Protein 6F1S (pdb70)

Foldseek 3Di:
DDFLDKAKALAKDFPDVVVLVVVVVVCCVVPNFKDWAAVVVLVSLVRIDGDCVRPNSVVVVVVNVVCCVVPVVATAIGEEEPDADFGPPPDDDDPVVVVVSNPDQRHWYKYKYWHADHAVVQVVVVHDHHPDGTDIMIMTHHHD

Secondary structure (DSSP, 8-state):
--TT-EEE-SS-EESSHHHHHHHHHHHHHHH-SS--B--HHHHHHTTEE--TTT--HHHHHHHHHHHHHH-TT--B--EEEEE---TTSS----HHHHHHHHH--SS-EEEEEEE-S-HHHHHHTT----SSSSEEEEEEE---

Sequence (144 aa):
LSGGVNYFAADPRIKNVEALDKKLLAYLDKHGEDSTIGRAIITILNAFTVDPNDLDLATFKAALLDFERNQPHLTARVLRTNRKVNQGTGALLSPTDQALSRAEVAHPLLILYRIEGVNDAAAQRGEPTWSSDPIWVPNIKLPG

Nearest PDB structures (foldseek):
  6f1s-assembly1_A  TM=1.007E+00  e=1.439E-29  Corynebacterium glutamicum
  3k10-assembly1_A  TM=2.983E-01  e=4.708E+00  Saccharomyces cerevisiae

Organism: Corynebacterium glutamicum (NCBI:txid1718)

Solvent-accessible surface area: 7540 Å² total

InterPro domains:
  IPR018310 Putative endonuclease, Z1 domain [PF10593] (256-447)
  IPR027417 P-loop containing nucleoside triphosphate hydrolase [G3DSA:3.40.50.300] (23-147)
  IPR027417 P-loop containing nucleoside triphosphate hydrolase [SSF52540] (44-206)

B-factor: mean 29.28, std 12.66, range [8.31, 75.16]

Structure (mmCIF, N/CA/C/O backbone):
data_6F1S
#
_entry.id   6F1S
#
_cell.length_a   75.704
_cell.length_b   75.704
_cell.length_c   95.044
_cell.angle_alpha   90.000
_cell.angle_beta   90.000
_cell.angle_gamma   120.000
#
_symmetry.space_group_name_H-M   'P 61 2 2'
#
loop_
_entity.id
_entity.type
_entity.pdbx_description
1 polymer 'CglIIR protein'
2 non-polymer 'FORMIC ACID'
3 non-polymer 1,2-ETHANEDIOL
4 water water
#
loop_
_atom_site.group_PDB
_atom_site.id
_atom_site.type_symbol
_atom_site.label_atom_id
_atom_site.label_alt_id
_atom_site.label_comp_id
_atom_site.label_asym_id
_atom_site.label_entity_id
_atom_site.label_seq_id
_atom_site.pdbx_PDB_ins_code
_atom_site.Cartn_x
_atom_site.Cartn_y
_atom_site.Cartn_z
_atom_site.occupancy
_atom_site.B_iso_or_equiv
_atom_site.auth_seq_id
_atom_site.auth_comp_id
_atom_site.auth_asym_id
_atom_site.auth_atom_id
_atom_site.pdbx_PDB_model_num
ATOM 1 N N . LEU A 1 16 ? -19.512 52.386 1.464 1.00 66.58 478 LEU A N 1
ATOM 2 C CA . LEU A 1 16 ? -20.249 52.912 2.609 1.00 65.19 478 LEU A CA 1
ATOM 3 C C . LEU A 1 16 ? -20.775 54.321 2.347 1.00 62.54 478 LEU A C 1
ATOM 4 O O . LEU A 1 16 ? -20.000 55.252 2.112 1.00 62.99 478 LEU A O 1
ATOM 9 N N . SER A 1 17 ? -22.096 54.469 2.394 1.00 58.31 479 SER A N 1
ATOM 10 C CA . SER A 1 17 ? -22.725 55.774 2.244 1.00 54.36 479 SER A CA 1
ATOM 11 C C . SER A 1 17 ? -23.160 56.307 3.602 1.00 48.81 479 SER A C 1
ATOM 12 O O . SER A 1 17 ? -23.412 55.538 4.526 1.00 48.50 479 SER A O 1
ATOM 15 N N . GLY A 1 18 ? -23.253 57.625 3.721 1.00 44.66 480 GLY A N 1
ATOM 16 C CA . GLY A 1 18 ? -23.702 58.235 4.956 1.00 40.48 480 GLY A CA 1
ATOM 17 C C . GLY A 1 18 ? -25.185 58.029 5.197 1.00 36.48 480 GLY A C 1
ATOM 18 O O . GLY A 1 18 ? -25.966 57.931 4.253 1.00 35.04 480 GLY A O 1
ATOM 19 N N . GLY A 1 19 ? -25.574 57.959 6.466 1.00 33.09 481 GLY A N 1
ATOM 20 C CA . GLY A 1 19 ? -26.976 57.844 6.828 1.00 30.53 481 GLY A CA 1
ATOM 21 C C . GLY A 1 19 ? -27.518 56.429 6.814 1.00 28.78 481 GLY A C 1
ATOM 22 O O . GLY A 1 19 ? -28.720 56.219 6.962 1.00 29.57 481 GLY A O 1
ATOM 23 N N . VAL A 1 20 ? -26.629 55.457 6.637 1.00 27.73 482 VAL A N 1
ATOM 24 C CA . VAL A 1 20 ? -27.008 54.049 6.610 1.00 25.50 482 VAL A CA 1
ATOM 25 C C . VAL A 1 20 ? -26.317 53.283 7.743 1.00 25.47 482 VAL A C 1
ATOM 26 O O . VAL A 1 20 ? -25.138 53.515 8.030 1.00 24.37 482 VAL A O 1
ATOM 30 N N . ASN A 1 21 ? -27.062 52.399 8.408 1.00 24.76 483 ASN A N 1
ATOM 31 C CA . ASN A 1 21 ? -26.486 51.483 9.394 1.00 22.58 483 ASN A CA 1
ATOM 32 C C . ASN A 1 21 ? -25.759 50.330 8.712 1.00 22.35 483 ASN A C 1
ATOM 33 O O . ASN A 1 21 ? -26.255 49.764 7.747 1.00 23.05 483 ASN A O 1
ATOM 38 N N . TYR A 1 22 ? -24.588 49.977 9.218 1.00 22.97 484 TYR A N 1
ATOM 39 C CA . TYR A 1 22 ? -23.909 48.763 8.777 1.00 23.83 484 TYR A CA 1
ATOM 40 C C . TYR A 1 22 ? -23.441 47.997 9.999 1.00 21.68 484 TYR A C 1
ATOM 41 O O . TYR A 1 22 ? -22.777 48.561 10.865 1.00 23.25 484 TYR A O 1
ATOM 50 N N . PHE A 1 23 ? -23.788 46.722 10.093 1.00 20.29 485 PHE A N 1
ATOM 51 C CA . PHE A 1 23 ? -23.289 45.931 11.210 1.00 20.70 485 PHE A CA 1
ATOM 52 C C . PHE A 1 23 ? -22.591 44.662 10.724 1.00 21.55 485 PHE A C 1
ATOM 53 O O . PHE A 1 23 ? -22.924 44.115 9.679 1.00 23.72 485 PHE A O 1
ATOM 61 N N . ALA A 1 24 ? -21.605 44.217 11.489 1.00 20.46 486 ALA A N 1
ATOM 62 C CA . ALA A 1 24 ? -20.885 42.990 11.187 1.00 21.15 486 ALA A CA 1
ATOM 63 C C . ALA A 1 24 ? -21.745 41.768 11.481 1.00 21.26 486 ALA A C 1
ATOM 64 O O . ALA A 1 24 ? -22.111 41.518 12.627 1.00 21.93 486 ALA A O 1
ATOM 66 N N . ALA A 1 25 ? -22.055 41.006 10.439 1.00 22.02 487 ALA A N 1
ATOM 67 C CA . ALA A 1 25 ? -22.842 39.787 10.574 1.00 22.37 487 ALA A CA 1
ATOM 68 C C . ALA A 1 25 ? -22.080 38.717 11.337 1.00 22.20 487 ALA A C 1
ATOM 69 O O . ALA A 1 25 ? -22.662 37.970 12.126 1.00 21.88 487 ALA A O 1
ATOM 71 N N . ASP A 1 26 ? -20.774 38.650 11.099 1.00 23.47 488 ASP A N 1
ATOM 72 C CA . ASP A 1 26 ? -19.945 37.603 11.686 1.00 25.23 488 ASP A CA 1
ATOM 73 C C . ASP A 1 26 ? -18.611 38.144 12.210 1.00 26.11 488 ASP A C 1
ATOM 74 O O . ASP A 1 26 ? -17.552 37.809 11.688 1.00 22.52 488 ASP A O 1
ATOM 79 N N . PRO A 1 27 ? -18.657 38.981 13.259 1.00 26.84 489 PRO A N 1
ATOM 80 C CA . PRO A 1 27 ? -17.409 39.557 13.769 1.00 25.84 489 PRO A CA 1
ATOM 81 C C . PRO A 1 27 ? -16.552 38.548 14.522 1.00 25.93 489 PRO A C 1
ATOM 82 O O . PRO A 1 27 ? -17.066 37.561 15.047 1.00 26.42 489 PRO A O 1
ATOM 86 N N . ARG A 1 28 ? -15.249 38.805 14.561 1.00 27.74 490 ARG A N 1
ATOM 87 C CA . ARG A 1 28 ? -14.320 38.039 15.386 1.00 28.22 490 ARG A CA 1
ATOM 88 C C . ARG A 1 28 ? -13.512 38.982 16.277 1.00 26.77 490 ARG A C 1
ATOM 89 O O . ARG A 1 28 ? -13.046 40.018 15.811 1.00 25.25 490 ARG A O 1
ATOM 91 N N . ILE A 1 29 ? -13.357 38.631 17.553 1.00 28.30 491 ILE A N 1
ATOM 92 C CA . ILE A 1 29 ? -12.538 39.422 18.474 1.00 30.28 491 ILE A CA 1
ATOM 93 C C . ILE A 1 29 ? -11.167 38.800 18.669 1.00 33.46 491 ILE A C 1
ATOM 94 O O . ILE A 1 29 ? -11.061 37.623 19.009 1.00 32.83 491 ILE A O 1
ATOM 99 N N . LYS A 1 30 ? -10.123 39.600 18.479 1.00 38.91 492 LYS A N 1
ATOM 100 C CA . LYS A 1 30 ? -8.753 39.145 18.702 1.00 43.70 492 LYS A CA 1
ATOM 101 C C . LYS A 1 30 ? -8.588 38.611 20.122 1.00 41.94 492 LYS A C 1
ATOM 102 O O . LYS A 1 30 ? -8.171 37.470 20.326 1.00 42.44 492 LYS A O 1
ATOM 105 N N . ASN A 1 31 ? -8.929 39.447 21.096 1.00 39.68 493 ASN A N 1
ATOM 106 C CA . ASN A 1 31 ? -8.837 39.077 22.499 1.00 38.31 493 ASN A CA 1
ATOM 107 C C . ASN A 1 31 ? -10.146 39.402 23.210 1.00 33.65 493 ASN A C 1
ATOM 108 O O . ASN A 1 31 ? -10.363 40.531 23.646 1.00 31.87 493 ASN A O 1
ATOM 113 N N . VAL A 1 32 ? -11.006 38.395 23.323 1.00 31.65 494 VAL A N 1
ATOM 114 C CA . VAL A 1 32 ? -12.359 38.568 23.836 1.00 30.10 494 VAL A CA 1
ATOM 115 C C . VAL A 1 32 ? -12.374 39.134 25.252 1.00 30.80 494 VAL A C 1
ATOM 116 O O . VAL A 1 32 ? -13.047 40.132 25.520 1.00 31.54 494 VAL A O 1
ATOM 120 N N . GLU A 1 33 ? -11.624 38.505 26.149 1.00 30.31 495 GLU A N 1
ATOM 121 C CA . GLU A 1 33 ? -11.616 38.913 27.547 1.00 30.01 495 GLU A CA 1
ATOM 122 C C . GLU A 1 33 ? -11.099 40.334 27.728 1.00 29.04 495 GLU A C 1
ATOM 123 O O . GLU A 1 33 ? -11.609 41.077 28.564 1.00 28.98 495 GLU A O 1
ATOM 126 N N . ALA A 1 34 ? -10.094 40.708 26.941 1.00 27.49 496 ALA A N 1
ATOM 127 C CA . ALA A 1 34 ? -9.481 42.027 27.068 1.00 26.05 496 ALA A CA 1
ATOM 128 C C . ALA A 1 34 ? -10.417 43.119 26.582 1.00 25.19 496 ALA A C 1
ATOM 129 O O . ALA A 1 34 ? -10.541 44.165 27.215 1.00 23.92 496 ALA A O 1
ATOM 131 N N . LEU A 1 35 ? -11.073 42.878 25.452 1.00 22.42 497 LEU A N 1
ATOM 132 C CA . LEU A 1 35 ? -12.014 43.856 24.927 1.00 23.20 497 LEU A CA 1
ATOM 133 C C . LEU A 1 35 ? -13.238 43.948 25.837 1.00 23.02 497 LEU A C 1
ATOM 134 O O . LEU A 1 35 ? -13.678 45.045 26.179 1.00 23.47 497 LEU A O 1
ATOM 139 N N . ASP A 1 36 ? -13.767 42.796 26.243 1.00 24.67 498 ASP A N 1
ATOM 140 C CA . ASP A 1 36 ? -14.947 42.748 27.109 1.00 26.34 498 ASP A CA 1
ATOM 141 C C . ASP A 1 36 ? -14.707 43.482 28.431 1.00 25.43 498 ASP A C 1
ATOM 142 O O . ASP A 1 36 ? -15.522 44.299 28.846 1.00 25.48 498 ASP A O 1
ATOM 147 N N . LYS A 1 37 ? -13.583 43.191 29.078 1.00 26.81 499 LYS A N 1
ATOM 148 C CA . LYS A 1 37 ? -13.186 43.892 30.296 1.00 28.65 499 LYS A CA 1
ATOM 149 C C . LYS A 1 37 ? -13.099 45.398 30.048 1.00 25.33 499 LYS A C 1
ATOM 150 O O . LYS A 1 37 ? -13.548 46.203 30.863 1.00 24.82 499 LYS A O 1
ATOM 156 N N . LYS A 1 38 ? -12.523 45.760 28.908 1.00 23.98 500 LYS A N 1
ATOM 157 C CA . LYS A 1 38 ? -12.353 47.155 28.515 1.00 25.10 500 LYS A CA 1
ATOM 158 C C . LYS A 1 38 ? -13.691 47.869 28.297 1.00 20.85 500 LYS A C 1
ATOM 159 O O . LYS A 1 38 ? -13.917 48.950 28.842 1.00 19.18 500 LYS A O 1
ATOM 165 N N . LEU A 1 39 ? -14.573 47.259 27.509 1.00 17.55 501 LEU A N 1
ATOM 166 C CA . LEU A 1 39 ? -15.864 47.868 27.197 1.00 16.79 501 LEU A CA 1
ATOM 167 C C . LEU A 1 39 ? -16.774 47.929 28.425 1.00 16.10 501 LEU A C 1
ATOM 168 O O . LEU A 1 39 ? -17.473 48.921 28.638 1.00 15.82 501 LEU A O 1
ATOM 173 N N . LEU A 1 40 ? -16.756 46.877 29.239 1.00 14.95 502 LEU A N 1
ATOM 174 C CA . LEU A 1 40 ? -17.565 46.856 30.455 1.00 15.31 502 LEU A CA 1
ATOM 175 C C . LEU A 1 40 ? -17.061 47.853 31.503 1.00 14.04 502 LEU A C 1
ATOM 176 O O . LEU A 1 40 ? -17.857 48.423 32.250 1.00 12.77 502 LEU A O 1
ATOM 181 N N . ALA A 1 41 ? -15.747 48.067 31.559 1.00 13.22 503 ALA A N 1
ATOM 182 C CA . ALA A 1 41 ? -15.196 49.081 32.458 1.00 14.87 503 ALA A CA 1
ATOM 183 C C . ALA A 1 41 ? -15.590 50.468 31.971 1.00 15.78 503 ALA A C 1
ATOM 184 O O . ALA A 1 41 ? -15.830 51.368 32.772 1.00 18.31 503 ALA A O 1
ATOM 186 N N . TYR A 1 42 ? -15.657 50.634 30.654 1.00 13.58 504 TYR A N 1
ATOM 187 C CA . TYR A 1 42 ? -16.067 51.907 30.071 1.00 16.08 504 TYR A CA 1
ATOM 188 C C . TYR A 1 42 ? -17.538 52.172 30.382 1.00 16.01 504 TYR A C 1
ATOM 189 O O . TYR A 1 42 ? -17.906 53.281 30.773 1.00 16.03 504 TYR A O 1
ATOM 198 N N . LEU A 1 43 ? -18.366 51.147 30.201 1.00 15.43 505 LEU A N 1
ATOM 199 C CA . LEU A 1 43 ? -19.806 51.246 30.436 1.00 15.23 505 LEU A CA 1
ATOM 200 C C . LEU A 1 43 ? -20.120 51.724 31.848 1.00 17.01 505 LEU A C 1
ATOM 201 O O . LEU A 1 43 ? -21.026 52.525 32.064 1.00 18.59 505 LEU A O 1
ATOM 206 N N . ASP A 1 44 ? -19.354 51.235 32.811 1.00 18.26 506 ASP A N 1
ATOM 207 C CA . ASP A 1 44 ? -19.531 51.659 34.189 1.00 20.04 506 ASP A CA 1
ATOM 208 C C . ASP A 1 44 ? -19.018 53.077 34.399 1.00 20.11 506 ASP A C 1
ATOM 209 O O . ASP A 1 44 ? -19.664 53.887 35.053 1.00 19.18 506 ASP A O 1
ATOM 214 N N . LYS A 1 45 ? -17.856 53.373 33.830 1.00 20.82 507 LYS A N 1
ATOM 215 C CA . LYS A 1 45 ? -17.188 54.644 34.080 1.00 21.66 507 LYS A CA 1
ATOM 216 C C . LYS A 1 45 ? -17.855 55.815 33.359 1.00 19.56 507 LYS A C 1
ATOM 217 O O . LYS A 1 45 ? -17.891 56.929 33.881 1.00 18.25 507 LYS A O 1
ATOM 223 N N . HIS A 1 46 ? -18.396 55.565 32.169 1.00 17.55 508 HIS A N 1
ATOM 224 C CA . HIS A 1 46 ? -18.862 56.661 31.319 1.00 16.19 508 HIS A CA 1
ATOM 225 C C . HIS A 1 46 ? -20.293 56.528 30.815 1.00 15.91 508 HIS A C 1
ATOM 226 O O . HIS A 1 46 ? -20.849 57.479 30.272 1.00 17.05 508 HIS A O 1
ATOM 233 N N . GLY A 1 47 ? -20.884 55.351 30.990 1.00 14.74 509 GLY A N 1
ATOM 234 C CA . GLY A 1 47 ? -22.278 55.144 30.644 1.00 14.16 509 GLY A CA 1
ATOM 235 C C . GLY A 1 47 ? -22.501 54.429 29.326 1.00 16.58 509 GLY A C 1
ATOM 236 O O . GLY A 1 47 ? -21.583 54.255 28.528 1.00 17.16 509 GLY A O 1
ATOM 237 N N . GLU A 1 48 ? -23.741 54.019 29.097 1.00 20.53 510 GLU A N 1
ATOM 238 C CA . GLU A 1 48 ? -24.094 53.276 27.895 1.00 24.90 510 GLU A CA 1
ATOM 239 C C . GLU A 1 48 ? -24.242 54.170 26.657 1.00 22.51 510 GLU A C 1
ATOM 240 O O . GLU A 1 48 ? -24.167 53.689 25.531 1.00 22.16 510 GLU A O 1
ATOM 246 N N . ASP A 1 49 ? -24.449 55.465 26.867 1.00 21.58 511 ASP A N 1
ATOM 247 C CA . ASP A 1 49 ? -24.635 56.404 25.763 1.00 20.04 511 ASP A CA 1
ATOM 248 C C . ASP A 1 49 ? -23.764 57.626 26.007 1.00 18.97 511 ASP A C 1
ATOM 249 O O . ASP A 1 49 ? -24.055 58.442 26.873 1.00 20.46 511 ASP A O 1
ATOM 254 N N . SER A 1 50 ? -22.690 57.749 25.239 1.00 19.05 512 SER A N 1
ATOM 255 C CA . SER A 1 50 ? -21.703 58.787 25.492 1.00 19.07 512 SER A CA 1
ATOM 256 C C . SER A 1 50 ? -21.114 59.317 24.203 1.00 20.33 512 SER A C 1
ATOM 257 O O . SER A 1 50 ? -21.377 58.786 23.127 1.00 20.05 512 SER A O 1
ATOM 260 N N . THR A 1 51 ? -20.316 60.370 24.310 1.00 23.09 513 THR A N 1
ATOM 261 C CA . THR A 1 51 ? -19.474 60.757 23.189 1.00 24.70 513 THR A CA 1
ATOM 262 C C . THR A 1 51 ? -18.053 60.345 23.522 1.00 23.47 513 THR A C 1
ATOM 263 O O . THR A 1 51 ? -17.692 60.222 24.689 1.00 23.42 513 THR A O 1
ATOM 267 N N . ILE A 1 52 ? -17.257 60.108 22.490 1.00 25.00 514 ILE A N 1
ATOM 268 C CA . ILE A 1 52 ? -15.912 59.586 22.674 1.00 24.22 514 ILE A CA 1
ATOM 269 C C . ILE A 1 52 ? -15.021 60.048 21.521 1.00 24.36 514 ILE A C 1
ATOM 270 O O . ILE A 1 52 ? -15.481 60.177 20.386 1.00 25.76 514 ILE A O 1
ATOM 275 N N . GLY A 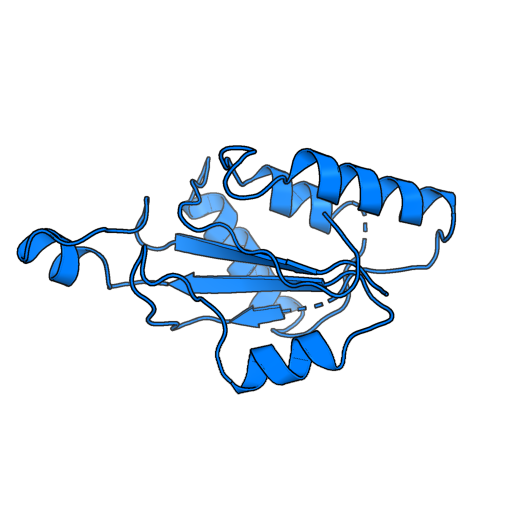1 53 ? -13.756 60.327 21.824 1.00 23.57 515 GLY A N 1
ATOM 276 C CA . GLY A 1 53 ? -12.813 60.821 20.834 1.00 24.06 515 GLY A CA 1
ATOM 277 C C . GLY A 1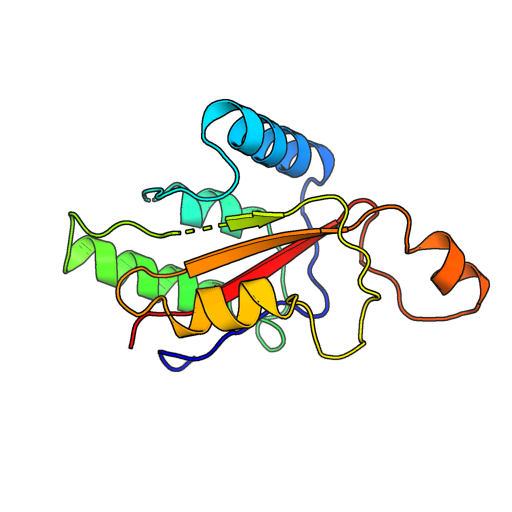 53 ? -12.489 59.813 19.745 1.00 25.94 515 GLY A C 1
ATOM 278 O O . GLY A 1 53 ? -12.485 58.606 19.985 1.00 26.22 515 GLY A O 1
ATOM 287 N N . ARG A 1 55 ? -9.766 58.801 18.119 1.00 31.70 517 ARG A N 1
ATOM 288 C CA . ARG A 1 55 ? -8.678 57.862 18.335 1.00 31.11 517 ARG A CA 1
ATOM 289 C C . ARG A 1 55 ? -9.089 56.702 19.246 1.00 29.24 517 ARG A C 1
ATOM 290 O O . ARG A 1 55 ? -8.612 55.572 19.088 1.00 27.90 517 ARG A O 1
ATOM 298 N N . ALA A 1 56 ? -9.981 56.976 20.193 1.00 27.40 518 ALA A N 1
ATOM 299 C CA . ALA A 1 56 ? -10.409 55.950 21.138 1.00 26.08 518 ALA A CA 1
ATOM 300 C C . ALA A 1 56 ? -11.357 54.969 20.461 1.00 25.70 518 ALA A C 1
ATOM 301 O O . ALA A 1 56 ? -11.303 53.765 20.712 1.00 26.78 518 ALA A O 1
ATOM 303 N N . ILE A 1 57 ? -12.226 55.500 19.608 1.00 24.34 519 ILE A N 1
ATOM 304 C CA . ILE A 1 57 ? -13.072 54.691 18.741 1.00 25.99 519 ILE A CA 1
ATOM 305 C C . ILE A 1 57 ? -12.241 53.749 17.875 1.00 27.34 519 ILE A C 1
ATOM 306 O O . ILE A 1 57 ? -12.516 52.546 17.815 1.00 26.83 519 ILE A O 1
ATOM 311 N N . ILE A 1 58 ? -11.235 54.307 17.199 1.00 27.78 520 ILE A N 1
ATOM 312 C CA . ILE A 1 58 ? -10.378 53.527 16.309 1.00 28.01 520 ILE A CA 1
ATOM 313 C C . ILE A 1 58 ? -9.772 52.342 17.048 1.00 26.76 520 ILE A C 1
ATOM 314 O O . ILE A 1 58 ? -9.784 51.212 16.561 1.00 25.65 520 ILE A O 1
ATOM 319 N N . THR A 1 59 ? -9.243 52.629 18.232 1.00 26.07 521 THR A N 1
ATOM 320 C CA . THR A 1 59 ? -8.579 51.636 19.067 1.00 26.03 521 THR A CA 1
ATOM 321 C C . THR A 1 59 ? -9.508 50.474 19.385 1.00 25.42 521 THR A C 1
ATOM 322 O O . THR A 1 59 ? -9.094 49.314 19.379 1.00 27.19 521 THR A O 1
ATOM 326 N N . ILE A 1 60 ? -10.766 50.800 19.664 1.00 22.79 522 ILE A N 1
ATOM 327 C CA . ILE A 1 60 ? -11.785 49.799 19.955 1.00 21.77 522 ILE A CA 1
ATOM 328 C C . ILE A 1 60 ? -12.108 48.985 18.706 1.00 22.28 522 ILE A C 1
ATOM 329 O O . ILE A 1 60 ? -12.204 47.758 18.758 1.00 23.82 522 ILE A O 1
ATOM 334 N N . LEU A 1 61 ? -12.248 49.675 17.578 1.00 21.65 523 LEU A N 1
ATOM 335 C CA . LEU A 1 61 ? -12.528 49.015 16.310 1.00 23.66 523 LEU A CA 1
ATOM 336 C C . LEU A 1 61 ? -11.402 48.062 15.906 1.00 26.49 523 LEU A C 1
ATOM 337 O O . LEU A 1 61 ? -11.660 46.997 15.343 1.00 28.35 523 LEU A O 1
ATOM 342 N N . ASN A 1 62 ? -10.158 48.434 16.208 1.00 26.54 524 ASN A N 1
ATOM 343 C CA . ASN A 1 62 ? -9.004 47.590 15.891 1.00 27.15 524 ASN A CA 1
ATOM 344 C C . ASN A 1 62 ? -9.017 46.262 16.628 1.00 24.91 524 ASN A C 1
ATOM 345 O O . ASN A 1 62 ? -8.312 45.334 16.251 1.00 25.66 524 ASN A O 1
ATOM 350 N N . ALA A 1 63 ? -9.811 46.174 17.688 1.00 22.59 525 ALA A N 1
ATOM 351 C CA . ALA A 1 63 ? -9.920 44.933 18.435 1.00 20.60 525 ALA A CA 1
ATOM 352 C C . ALA A 1 63 ? -10.741 43.921 17.651 1.00 22.34 525 ALA A C 1
ATOM 353 O O . ALA A 1 63 ? -10.796 42.741 18.006 1.00 23.53 525 ALA A O 1
ATOM 355 N N . PHE A 1 64 ? -11.376 44.392 16.579 1.00 22.70 526 PHE A N 1
ATOM 356 C CA . PHE A 1 64 ? -12.217 43.543 15.744 1.00 23.17 526 PHE A CA 1
ATOM 357 C C . PHE A 1 64 ? -11.503 43.093 14.478 1.00 26.42 526 PHE A C 1
ATOM 358 O O . PHE A 1 64 ? -10.735 43.846 13.874 1.00 26.57 526 PHE A O 1
ATOM 366 N N . THR A 1 65 ? -11.772 41.852 14.090 1.00 27.37 527 THR A N 1
ATOM 367 C CA . THR A 1 65 ? -11.397 41.343 12.781 1.00 29.19 527 THR A CA 1
ATOM 368 C C . THR A 1 65 ? -12.671 40.969 12.038 1.00 31.04 527 THR A C 1
ATOM 369 O O . THR A 1 65 ? -13.400 40.075 12.466 1.00 30.45 527 THR A O 1
ATOM 373 N N . VAL A 1 66 ? -12.957 41.669 10.945 1.00 33.02 528 VAL A N 1
ATOM 374 C CA . VAL A 1 66 ? -14.140 41.372 10.144 1.00 36.57 528 VAL A CA 1
ATOM 375 C C . VAL A 1 66 ? -13.795 41.364 8.655 1.00 38.97 528 VAL A C 1
ATOM 376 O O . VAL A 1 66 ? -13.026 42.201 8.185 1.00 39.18 528 VAL A O 1
ATOM 380 N N . ASP A 1 67 ? -14.348 40.402 7.922 1.00 41.00 529 ASP A N 1
ATOM 381 C CA . ASP A 1 67 ? -14.176 40.361 6.478 1.00 43.85 529 ASP A CA 1
ATOM 382 C C . ASP A 1 67 ? -14.732 41.639 5.858 1.00 41.51 529 ASP A C 1
ATOM 383 O O . ASP A 1 67 ? -15.860 42.029 6.147 1.00 39.20 529 ASP A O 1
ATOM 388 N N . PRO A 1 68 ? -13.930 42.297 5.008 1.00 41.60 530 PRO A N 1
ATOM 389 C CA . PRO A 1 68 ? -14.271 43.584 4.392 1.00 39.97 530 PRO A CA 1
ATOM 390 C C . PRO A 1 68 ? -15.622 43.586 3.689 1.00 38.64 530 PRO A C 1
ATOM 391 O O . PRO A 1 68 ? -16.287 44.619 3.659 1.00 38.73 530 PRO A O 1
ATOM 395 N N . ASN A 1 69 ? -16.027 42.446 3.141 1.00 39.12 531 ASN A N 1
ATOM 396 C CA . ASN A 1 69 ? -17.309 42.356 2.450 1.00 39.29 531 ASN A CA 1
ATOM 397 C C . ASN A 1 69 ? -18.474 42.319 3.427 1.00 37.43 531 ASN A C 1
ATOM 398 O O . ASN A 1 69 ? -19.605 42.664 3.075 1.00 37.66 531 ASN A O 1
ATOM 403 N N . ASP A 1 70 ? -18.190 41.896 4.654 1.00 34.19 532 ASP A N 1
ATOM 404 C CA . ASP A 1 70 ? -19.190 41.875 5.712 1.00 32.07 532 ASP A CA 1
ATOM 405 C C . ASP A 1 70 ? -19.336 43.277 6.304 1.00 29.66 532 ASP A C 1
ATOM 406 O O . ASP A 1 70 ? -20.406 43.882 6.246 1.00 27.87 532 ASP A O 1
ATOM 411 N N . LEU A 1 71 ? -18.249 43.786 6.866 1.00 28.37 533 LEU A N 1
ATOM 412 C CA . LEU A 1 71 ? -18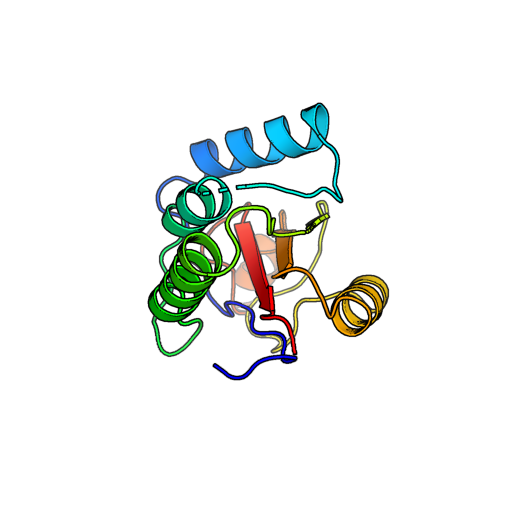.229 45.129 7.419 1.00 27.06 533 LEU A CA 1
ATOM 413 C C . LEU A 1 71 ? -16.870 45.759 7.147 1.00 29.23 533 LEU A C 1
ATOM 414 O O . LEU A 1 71 ? -15.842 45.272 7.616 1.00 28.98 533 LEU A O 1
ATOM 419 N N . ASP A 1 72 ? -16.861 46.836 6.376 1.00 30.68 534 ASP A N 1
ATOM 420 C CA . ASP A 1 72 ? -15.603 47.437 5.973 1.00 33.87 534 ASP A CA 1
ATOM 421 C C . ASP A 1 72 ? -15.108 48.411 7.038 1.00 33.79 534 ASP A C 1
ATOM 422 O O . ASP A 1 72 ? -15.424 49.600 7.002 1.00 34.34 534 ASP A O 1
ATOM 427 N N . LEU A 1 73 ? -14.331 47.896 7.983 1.00 31.87 535 LEU A N 1
ATOM 428 C CA . LEU A 1 73 ? -13.880 48.697 9.112 1.00 31.56 535 LEU A CA 1
ATOM 429 C C . LEU A 1 73 ? -12.764 49.654 8.715 1.00 30.34 535 LEU A C 1
ATOM 430 O O . LEU A 1 73 ? -12.654 50.741 9.27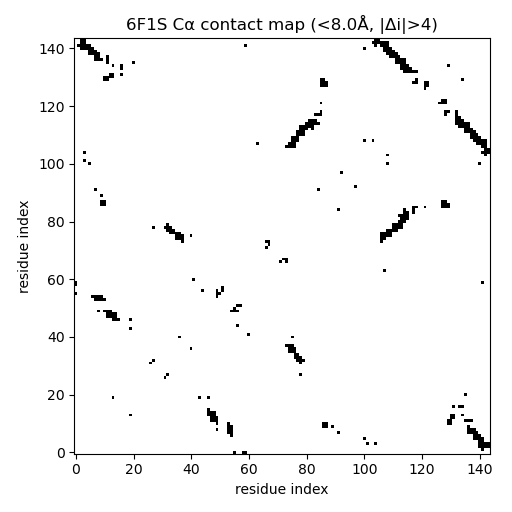0 1.00 29.75 535 LEU A O 1
ATOM 435 N N . ALA A 1 74 ? -11.952 49.248 7.745 1.00 30.89 536 ALA A N 1
ATOM 436 C CA . ALA A 1 74 ? -10.865 50.085 7.243 1.00 31.27 536 ALA A CA 1
ATOM 437 C C . ALA A 1 74 ? -11.390 51.404 6.684 1.00 30.47 536 ALA A C 1
ATOM 438 O O . ALA A 1 74 ? -10.893 52.471 7.040 1.00 32.70 536 ALA A O 1
ATOM 440 N N . THR A 1 75 ? -12.397 51.324 5.816 1.00 29.73 537 THR A N 1
ATOM 441 C CA . THR A 1 75 ? -13.012 52.510 5.216 1.00 29.70 537 THR A CA 1
ATOM 442 C C . THR A 1 75 ? -13.641 53.413 6.267 1.00 29.86 537 THR A C 1
ATOM 443 O O . THR A 1 75 ? -13.480 54.634 6.235 1.00 29.71 537 THR A O 1
ATOM 447 N N . PHE A 1 76 ? -14.363 52.803 7.198 1.00 32.21 538 PHE A N 1
ATOM 448 C CA . PHE A 1 76 ? -15.019 53.546 8.266 1.00 34.48 538 PHE A CA 1
ATOM 449 C C . PHE A 1 76 ? -13.984 54.291 9.102 1.00 31.54 538 PHE A C 1
ATOM 450 O O . PHE A 1 76 ? -14.139 55.481 9.379 1.00 31.19 538 PHE A O 1
ATOM 458 N N . LYS A 1 77 ? -12.919 53.589 9.477 1.00 29.71 539 LYS A N 1
ATOM 459 C CA . LYS A 1 77 ? -11.824 54.200 10.221 1.00 29.56 539 LYS A CA 1
ATOM 460 C C . LYS A 1 77 ? -11.189 55.338 9.421 1.00 29.27 539 LYS A C 1
ATOM 461 O O . LYS A 1 77 ? -10.903 56.403 9.970 1.00 28.67 539 LYS A O 1
ATOM 467 N N . ALA A 1 78 ? -10.993 55.121 8.124 1.00 28.52 540 ALA A N 1
ATOM 468 C CA . ALA A 1 78 ? -10.464 56.167 7.252 1.00 29.74 540 ALA A CA 1
ATOM 469 C C . ALA A 1 78 ? -11.368 57.400 7.262 1.00 28.81 540 ALA A C 1
ATOM 470 O O . ALA A 1 78 ? -10.886 58.532 7.337 1.00 27.67 540 ALA A O 1
ATOM 472 N N . ALA A 1 79 ? -12.678 57.173 7.202 1.00 29.01 541 ALA A N 1
ATOM 473 C CA . ALA A 1 79 ? -13.649 58.263 7.255 1.00 30.89 541 ALA A CA 1
ATOM 474 C C . ALA A 1 79 ? -13.535 59.049 8.555 1.00 32.11 541 ALA A C 1
ATOM 475 O O . ALA A 1 79 ? -13.629 60.274 8.557 1.00 32.42 541 ALA A O 1
ATOM 477 N N . LEU A 1 80 ? -13.330 58.338 9.659 1.00 34.51 542 LEU A N 1
ATOM 478 C CA . LEU A 1 80 ? -13.203 58.979 10.962 1.00 36.56 542 LEU A CA 1
ATOM 479 C C . LEU A 1 80 ? -11.962 59.861 11.032 1.00 37.91 542 LEU A C 1
ATOM 480 O O . LEU A 1 80 ? -12.002 60.943 11.617 1.00 37.90 542 LEU A O 1
ATOM 485 N N . LEU A 1 81 ? -10.866 59.400 10.435 1.00 39.69 543 LEU A N 1
ATOM 486 C CA . LEU A 1 81 ? -9.629 60.178 10.404 1.00 42.17 543 LEU A CA 1
ATOM 487 C C . LEU A 1 81 ? -9.798 61.446 9.567 1.00 44.32 543 LEU A C 1
ATOM 488 O O . LEU A 1 81 ? -9.233 62.491 9.891 1.00 43.82 543 LEU A O 1
ATOM 493 N N . ASP A 1 82 ? -10.577 61.348 8.492 1.00 45.76 544 ASP A N 1
ATOM 494 C CA . ASP A 1 82 ? -10.900 62.514 7.681 1.00 48.08 544 ASP A CA 1
ATOM 495 C C . ASP A 1 82 ? -11.661 63.543 8.514 1.00 49.63 544 ASP A C 1
ATOM 496 O O . ASP A 1 82 ? -11.431 64.743 8.393 1.00 50.83 544 ASP A O 1
ATOM 498 N N . PHE A 1 83 ? -12.559 63.065 9.369 1.00 50.60 545 PHE A N 1
ATOM 499 C CA . PHE A 1 83 ? -13.284 63.940 10.285 1.00 51.37 545 PHE A CA 1
ATOM 500 C C . PHE A 1 83 ? -12.352 64.616 11.283 1.00 53.01 545 PHE A C 1
ATOM 501 O O . PHE A 1 83 ? -12.578 65.758 11.672 1.00 53.25 545 PHE A O 1
ATOM 509 N N . GLU A 1 84 ? -11.310 63.903 11.698 1.00 54.77 546 GLU A N 1
ATOM 510 C CA . GLU A 1 84 ? -10.325 64.461 12.616 1.00 56.99 546 GLU A CA 1
ATOM 511 C C . GLU A 1 84 ? -9.636 65.676 12.015 1.00 58.86 546 GLU A C 1
ATOM 512 O O . GLU A 1 84 ? -9.519 66.716 12.661 1.00 58.91 546 GLU A O 1
ATOM 518 N N . ARG A 1 85 ? -9.185 65.537 10.772 1.00 61.05 547 ARG A N 1
ATOM 519 C CA . ARG A 1 85 ? -8.436 66.597 10.111 1.00 64.33 547 ARG A CA 1
ATOM 520 C C . ARG A 1 85 ? -9.337 67.762 9.709 1.00 63.98 547 ARG A C 1
ATOM 521 O O . ARG A 1 85 ? -8.926 68.920 9.770 1.00 63.76 547 ARG A O 1
ATOM 529 N N . ASN A 1 86 ? -10.567 67.454 9.315 1.00 63.49 548 ASN A N 1
ATOM 530 C CA . ASN A 1 86 ? -11.493 68.487 8.865 1.00 63.96 548 ASN A CA 1
ATOM 531 C C . ASN A 1 86 ? -12.234 69.157 10.018 1.00 63.42 548 ASN A C 1
ATOM 532 O O . ASN A 1 86 ? -12.392 70.375 10.036 1.00 66.88 548 ASN A O 1
ATOM 537 N N . GLN A 1 87 ? -12.690 68.359 10.978 1.00 61.17 549 GLN A N 1
ATOM 538 C CA . GLN A 1 87 ? -13.410 68.884 12.136 1.00 60.06 549 GLN A CA 1
ATOM 539 C C . GLN A 1 87 ? -12.821 68.333 13.431 1.00 57.76 549 GLN A C 1
ATOM 540 O O . GLN A 1 87 ? -13.344 67.373 13.993 1.00 57.27 549 GLN A O 1
ATOM 546 N N . PRO A 1 88 ? -11.728 68.945 13.907 1.00 55.87 550 PRO A N 1
ATOM 547 C CA . PRO A 1 88 ? -10.958 68.476 15.067 1.00 54.23 550 PRO A CA 1
ATOM 548 C C . PRO A 1 88 ? -11.781 68.322 16.350 1.00 52.34 550 PRO A C 1
ATOM 549 O O . PRO A 1 88 ? -11.425 67.508 17.206 1.00 50.59 550 PRO A O 1
ATOM 553 N N . HIS A 1 89 ? -12.859 69.089 16.479 1.00 52.11 551 HIS A N 1
ATOM 554 C CA . HIS A 1 89 ? -13.676 69.045 17.687 1.00 50.59 551 HIS A CA 1
ATOM 555 C C . HIS A 1 89 ? -14.740 67.959 17.619 1.00 46.87 551 HIS A C 1
ATOM 556 O O . HIS A 1 89 ? -15.296 67.563 18.645 1.00 45.75 551 HIS A O 1
ATOM 563 N N . LEU A 1 90 ? -15.025 67.480 16.412 1.00 43.62 552 LEU A N 1
ATOM 564 C CA . LEU A 1 90 ? -16.077 66.485 16.226 1.00 40.06 552 LEU A CA 1
ATOM 565 C C . LEU A 1 90 ? -15.773 65.188 16.976 1.00 36.63 552 LEU A C 1
ATOM 566 O O . LEU A 1 90 ? -14.665 64.653 16.900 1.00 35.25 552 LEU A O 1
ATOM 571 N N . THR A 1 91 ? -16.765 64.698 17.712 1.00 33.57 553 THR A N 1
ATOM 572 C CA . THR A 1 91 ? -16.620 63.452 18.447 1.00 31.20 553 THR A CA 1
ATOM 573 C C . THR A 1 91 ? -17.587 62.400 17.911 1.00 29.29 553 THR A C 1
ATOM 574 O O . THR A 1 91 ? -18.587 62.724 17.267 1.00 28.48 553 THR A O 1
ATOM 578 N N . ALA A 1 92 ? -17.276 61.138 18.175 1.00 26.09 554 ALA A N 1
ATOM 579 C CA . ALA A 1 92 ? -18.173 60.052 17.826 1.00 25.47 554 ALA A CA 1
ATOM 580 C C . ALA A 1 92 ? -19.110 59.767 18.987 1.00 23.95 554 ALA A C 1
ATOM 581 O O . ALA A 1 92 ? -18.782 60.030 20.145 1.00 23.67 554 ALA A O 1
ATOM 583 N N . ARG A 1 93 ? -20.287 59.247 18.663 1.00 22.63 555 ARG A N 1
ATOM 584 C CA . ARG A 1 93 ? -21.231 58.788 19.670 1.00 20.47 555 ARG A CA 1
ATOM 585 C C . ARG A 1 93 ? -21.133 57.269 19.786 1.00 18.95 555 ARG A C 1
ATOM 586 O O . ARG A 1 93 ? -21.082 56.560 18.778 1.00 18.53 555 ARG A O 1
ATOM 602 N N . VAL A 1 95 ? -22.758 53.803 21.744 1.00 12.79 557 VAL A N 1
ATOM 603 C CA . VAL A 1 95 ? -23.819 53.192 22.523 1.00 12.24 557 VAL A CA 1
ATOM 604 C C . VAL A 1 95 ? -23.458 51.738 22.819 1.00 12.20 557 VAL A C 1
ATOM 605 O O . VAL A 1 95 ? -23.178 50.959 21.907 1.00 13.20 557 VAL A O 1
ATOM 609 N N . LEU A 1 96 ? -23.440 51.394 24.103 1.00 12.96 558 LEU A N 1
ATOM 610 C CA . LEU A 1 96 ? -23.125 50.045 24.555 1.00 13.43 558 LEU A CA 1
ATOM 611 C C . LEU A 1 96 ? -24.359 49.413 25.172 1.00 15.42 558 LEU A C 1
ATOM 612 O O . LEU A 1 96 ? -24.894 49.934 26.149 1.00 14.87 558 LEU A O 1
ATOM 617 N N . ARG A 1 97 ? -24.812 48.301 24.601 1.00 15.62 559 ARG A N 1
ATOM 618 C CA . ARG A 1 97 ? -25.939 47.552 25.154 1.00 14.66 559 ARG A CA 1
ATOM 619 C C . ARG A 1 97 ? -25.486 46.168 25.589 1.00 16.08 559 ARG A C 1
ATOM 620 O O . ARG A 1 97 ? -24.763 45.482 24.860 1.00 17.28 559 ARG A O 1
ATOM 628 N N . THR A 1 98 ? -25.926 45.746 26.765 1.00 14.16 560 THR A N 1
ATOM 629 C CA . THR A 1 98 ? -25.613 44.405 27.229 1.00 13.44 560 THR A CA 1
ATOM 630 C C . THR A 1 98 ? -26.887 43.574 27.375 1.00 14.22 560 THR A C 1
ATOM 631 O O . THR A 1 98 ? -27.997 44.085 27.189 1.00 13.26 560 THR A O 1
ATOM 635 N N . ASN A 1 99 ? -26.713 42.293 27.693 1.00 14.59 561 ASN A N 1
ATOM 636 C CA . ASN A 1 99 ? -27.822 41.347 27.830 1.00 15.02 561 ASN A CA 1
ATOM 637 C C . ASN A 1 99 ? -28.670 41.302 26.552 1.00 16.24 561 ASN A C 1
ATOM 638 O O . ASN A 1 99 ? -29.881 41.127 26.597 1.00 15.20 561 ASN A O 1
ATOM 643 N N . ARG A 1 100 ? -28.026 41.467 25.403 1.00 17.47 562 ARG A N 1
ATOM 644 C CA . ARG A 1 100 ? -28.730 41.333 24.135 1.00 20.22 562 ARG A CA 1
ATOM 645 C C . ARG A 1 100 ? -28.866 39.867 23.764 1.00 21.10 562 ARG A C 1
ATOM 646 O O . ARG A 1 100 ? -27.986 39.057 24.061 1.00 22.74 562 ARG A O 1
ATOM 654 N N . LYS A 1 101 ? -29.986 39.529 23.131 1.00 22.17 563 LYS A N 1
ATOM 655 C CA . LYS A 1 101 ? -30.251 38.159 22.701 1.00 21.64 563 LYS A CA 1
ATOM 656 C C . LYS A 1 101 ? -30.635 38.123 21.231 1.00 23.01 563 LYS A C 1
ATOM 657 O O . LYS A 1 101 ? -31.812 38.144 20.884 1.00 25.13 563 LYS A O 1
ATOM 663 N N . VAL A 1 102 ? -29.625 38.084 20.373 1.00 23.15 564 VAL A N 1
ATOM 664 C CA . VAL A 1 102 ? -29.820 38.042 18.934 1.00 24.19 564 VAL A CA 1
ATOM 665 C C . VAL A 1 102 ? -29.004 36.883 18.377 1.00 26.28 564 VAL A C 1
ATOM 666 O O . VAL A 1 102 ? -27.830 36.732 18.709 1.00 27.00 564 VAL A O 1
ATOM 670 N N . ASN A 1 103 ? -29.615 36.046 17.550 1.00 27.58 565 ASN A N 1
ATOM 671 C CA . ASN A 1 103 ? -28.863 34.944 16.965 1.00 28.17 565 ASN A CA 1
ATOM 672 C C . ASN A 1 103 ? -28.044 35.406 15.778 1.00 26.63 565 ASN A C 1
ATOM 673 O O . ASN A 1 103 ? -28.382 36.382 15.115 1.00 25.77 565 ASN A O 1
ATOM 678 N N . GLN A 1 104 ? -26.955 34.696 15.519 1.00 28.16 566 GLN A N 1
ATOM 679 C CA . GLN A 1 104 ? -26.096 35.006 14.394 1.00 28.88 566 GLN A CA 1
ATOM 680 C C . GLN A 1 104 ? -26.803 34.661 13.084 1.00 29.41 566 GLN A C 1
ATOM 681 O O . GLN A 1 104 ? -27.521 33.663 12.997 1.00 29.05 566 GLN A O 1
ATOM 687 N N . GLY A 1 105 ? -26.604 35.499 12.073 1.00 29.36 567 GLY A N 1
ATOM 688 C CA . GLY A 1 105 ? -27.071 35.208 10.731 1.00 27.72 567 GLY A CA 1
ATOM 689 C C . GLY A 1 105 ? -28.532 35.501 10.449 1.00 28.31 567 GLY A C 1
ATOM 690 O O . GLY A 1 105 ? -29.041 35.108 9.404 1.00 29.93 567 GLY A O 1
ATOM 691 N N . THR A 1 106 ? -29.215 36.189 11.360 1.00 28.09 568 THR A N 1
ATOM 692 C CA . THR A 1 106 ? -30.630 36.495 11.151 1.00 28.23 568 THR A CA 1
ATOM 693 C C . THR A 1 106 ? -30.834 37.714 10.254 1.00 28.35 568 THR A C 1
ATOM 694 O O . THR A 1 106 ? -31.958 38.007 9.847 1.00 29.02 568 THR A O 1
ATOM 698 N N . GLY A 1 107 ? -29.752 38.430 9.961 1.00 26.26 569 GLY A N 1
ATOM 699 C CA . GLY A 1 107 ? -29.819 39.557 9.049 1.00 23.78 569 GLY A CA 1
ATOM 700 C C . GLY A 1 107 ? -30.050 40.903 9.705 1.00 22.56 569 GLY A C 1
ATOM 701 O O . GLY A 1 107 ? -30.036 41.934 9.031 1.00 22.70 569 GLY A O 1
ATOM 702 N N . ALA A 1 108 ? -30.257 40.900 11.019 1.00 19.95 570 ALA A N 1
ATOM 703 C CA . ALA A 1 108 ? -30.536 42.132 11.754 1.00 18.61 570 ALA A CA 1
ATOM 704 C C . ALA A 1 108 ? -29.883 42.106 13.127 1.00 17.56 570 ALA A C 1
ATOM 705 O O . ALA A 1 108 ? -29.582 41.033 13.656 1.00 19.58 570 ALA A O 1
ATOM 707 N N . LEU A 1 109 ? -29.668 43.285 13.701 1.00 14.48 571 LEU A N 1
ATOM 708 C CA . LEU A 1 109 ? -29.043 43.386 15.018 1.00 15.18 571 LEU A CA 1
ATOM 709 C C . LEU A 1 109 ? -29.840 44.267 15.975 1.00 15.82 571 LEU A C 1
ATOM 710 O O . LEU A 1 109 ? -30.232 43.828 17.052 1.00 15.80 571 LEU A O 1
ATOM 715 N N . LEU A 1 110 ? -30.076 45.509 15.562 1.00 16.34 572 LEU A N 1
ATOM 716 C CA . LEU A 1 110 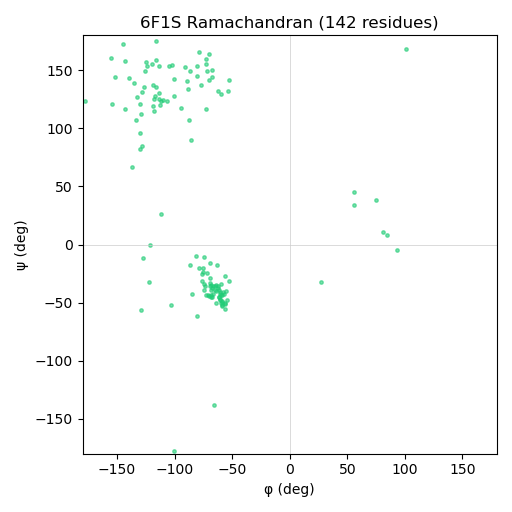? -30.616 46.548 16.436 1.00 16.62 572 LEU A CA 1
ATOM 717 C C . LEU A 1 110 ? -32.054 46.334 16.895 1.00 16.54 572 LEU A C 1
ATOM 718 O O . LEU A 1 110 ? -32.899 45.824 16.159 1.00 16.62 572 LEU A O 1
ATOM 723 N N . SER A 1 111 ? -32.298 46.742 18.135 1.00 17.48 573 SER A N 1
ATOM 724 C CA . SER A 1 111 ? -33.623 46.818 18.731 1.00 15.65 573 SER A CA 1
ATOM 725 C C . SER A 1 111 ? -34.426 47.957 18.096 1.00 17.14 573 SER A C 1
ATOM 726 O O . SER A 1 111 ? -33.844 48.838 17.458 1.00 17.98 573 SER A O 1
ATOM 729 N N . PRO A 1 112 ? -35.761 47.959 18.281 1.00 17.78 574 PRO A N 1
ATOM 730 C CA . PRO A 1 112 ? -36.545 49.073 17.730 1.00 18.01 574 PRO A CA 1
ATOM 731 C C . PRO A 1 112 ? -36.115 50.420 18.299 1.00 18.74 574 PRO A C 1
ATOM 732 O O . PRO A 1 112 ? -36.143 51.422 17.589 1.00 20.56 574 PRO A O 1
ATOM 736 N N . THR A 1 113 ? -35.702 50.435 19.562 1.00 20.46 575 THR A N 1
ATOM 737 C CA . THR A 1 113 ? -35.241 51.664 20.208 1.00 21.30 575 THR A CA 1
ATOM 738 C C . THR A 1 113 ? -33.943 52.178 19.586 1.00 21.19 575 THR A C 1
ATOM 739 O O . THR A 1 113 ? -33.791 53.374 19.350 1.00 21.98 575 THR A O 1
ATOM 743 N N . ASP A 1 114 ? -33.012 51.272 19.311 1.00 20.75 576 ASP A N 1
ATOM 744 C CA . ASP A 1 114 ? -31.732 51.673 18.733 1.00 21.71 576 ASP A CA 1
ATOM 745 C C . ASP A 1 114 ? -31.837 52.002 17.232 1.00 22.07 576 ASP A C 1
ATOM 746 O O . ASP A 1 114 ? -31.029 52.773 16.705 1.00 19.11 576 ASP A O 1
ATOM 751 N N . GLN A 1 115 ? -32.834 51.426 16.557 1.00 22.91 577 GLN A N 1
ATOM 752 C CA . GLN A 1 115 ? -33.164 51.821 15.188 1.00 24.21 577 GLN A CA 1
ATOM 753 C C . GLN A 1 115 ? -33.512 53.311 15.163 1.00 23.90 577 GLN A C 1
ATOM 754 O O . GLN A 1 115 ? -32.932 54.082 14.394 1.00 25.30 577 GLN A O 1
ATOM 760 N N . ALA A 1 116 ? -34.450 53.709 16.023 1.00 21.61 578 ALA A N 1
ATOM 761 C CA . ALA A 1 116 ? -34.895 55.098 16.089 1.00 22.59 578 ALA A CA 1
ATOM 762 C C . ALA A 1 116 ? -33.756 55.999 16.533 1.00 23.16 578 ALA A C 1
ATOM 763 O O . ALA A 1 116 ? -33.606 57.103 16.015 1.00 26.63 578 ALA A O 1
ATOM 765 N N . LEU A 1 117 ? -32.967 55.527 17.497 1.00 21.53 579 LEU A N 1
ATOM 766 C CA . LEU A 1 117 ? -31.811 56.275 17.987 1.00 20.47 579 LEU A CA 1
ATOM 767 C C . LEU A 1 117 ? -30.873 56.603 16.836 1.00 22.15 579 LEU A C 1
ATOM 768 O O . LEU A 1 117 ? -30.483 57.756 16.653 1.00 23.31 579 LEU A O 1
ATOM 773 N N . SER A 1 118 ? -30.522 55.587 16.053 1.00 22.64 580 SER A N 1
ATOM 774 C CA . SER A 1 118 ? -29.547 55.762 14.986 1.00 24.45 580 SER A CA 1
ATOM 775 C C . SER A 1 118 ? -30.102 56.616 13.851 1.00 27.35 580 SER A C 1
ATOM 776 O O . SER A 1 118 ? -29.371 57.396 13.246 1.00 29.15 580 SER A O 1
ATOM 779 N N . ARG A 1 119 ? -31.391 56.484 13.565 1.00 28.42 581 ARG A N 1
ATOM 780 C CA . ARG A 1 119 ? -31.991 57.330 12.547 1.00 32.24 581 ARG A CA 1
ATOM 781 C C . ARG A 1 119 ? -31.966 58.796 12.985 1.00 29.98 581 ARG A C 1
ATOM 782 O O . ARG A 1 119 ? -31.764 59.691 12.167 1.00 30.69 581 ARG A O 1
ATOM 790 N N . ALA A 1 120 ? -32.146 59.034 14.279 1.00 27.04 582 ALA A N 1
ATOM 791 C CA . ALA A 1 120 ? -32.170 60.395 14.801 1.00 28.35 582 ALA A CA 1
ATOM 792 C C . ALA A 1 120 ? -30.780 61.032 14.879 1.00 27.95 582 ALA A C 1
ATOM 793 O O . ALA A 1 120 ? -30.662 62.255 14.938 1.00 27.39 582 ALA A O 1
ATOM 795 N N . GLU A 1 121 ? -29.731 60.213 14.886 1.00 28.58 583 GLU A N 1
ATOM 796 C CA . GLU A 1 121 ? -28.367 60.742 14.973 1.00 28.04 583 GLU A CA 1
ATOM 797 C C . GLU A 1 121 ? -27.817 61.067 13.594 1.00 29.09 583 GLU A C 1
ATOM 798 O O . GLU A 1 121 ? -27.488 60.169 12.827 1.00 28.83 583 GLU A O 1
ATOM 804 N N . VAL A 1 122 ? -27.719 62.355 13.280 1.00 32.03 584 VAL A N 1
ATOM 805 C CA . VAL A 1 122 ? -27.253 62.774 11.960 1.00 35.20 584 VAL A CA 1
ATOM 806 C C . VAL A 1 122 ? -26.012 63.661 12.023 1.00 36.09 584 VAL A C 1
ATOM 807 O O . VAL A 1 122 ? -25.492 64.080 10.991 1.00 38.91 584 VAL A O 1
ATOM 811 N N . ALA A 1 123 ? -25.534 63.939 13.230 1.00 34.92 585 ALA A N 1
ATOM 812 C CA . ALA A 1 123 ? -24.350 64.771 13.403 1.00 35.07 585 ALA A CA 1
ATOM 813 C C . ALA A 1 123 ? -23.116 63.938 13.724 1.00 34.63 585 ALA A C 1
ATOM 814 O O . ALA A 1 123 ? -22.082 64.070 13.075 1.00 35.57 585 ALA A O 1
ATOM 816 N N . HIS A 1 124 ? -23.230 63.083 14.732 1.00 34.17 586 HIS A N 1
ATOM 817 C CA . HIS A 1 124 ? -22.092 62.299 15.196 1.00 34.13 586 HIS A CA 1
ATOM 818 C C . HIS A 1 124 ? -21.955 60.982 14.447 1.00 29.79 586 HIS A C 1
ATOM 819 O O . HIS A 1 124 ? -22.939 60.268 14.253 1.00 27.50 586 HIS A O 1
ATOM 826 N N . PRO A 1 125 ? -20.728 60.657 14.017 1.00 27.21 587 PRO A N 1
ATOM 827 C CA . PRO A 1 125 ? -20.453 59.275 13.617 1.00 24.11 587 PRO A CA 1
ATOM 828 C C . PRO A 1 125 ? -20.864 58.360 14.763 1.00 22.31 587 PRO A C 1
ATOM 829 O O . PRO A 1 125 ? -20.529 58.653 15.910 1.00 24.05 587 PRO A O 1
ATOM 833 N N . LEU A 1 126 ? -21.601 57.298 14.465 1.00 18.43 588 LEU A N 1
ATOM 834 C CA . LEU A 1 126 ? -22.230 56.503 15.506 1.00 18.12 588 LEU A CA 1
ATOM 835 C C . LEU A 1 126 ? -21.713 55.065 15.536 1.00 16.73 588 LEU A C 1
ATOM 836 O O . LEU A 1 126 ? -21.690 54.383 14.513 1.00 15.96 588 LEU A O 1
ATOM 841 N N . LEU A 1 127 ? -21.289 54.619 16.716 1.00 14.75 589 LEU A N 1
ATOM 842 C CA . LEU A 1 127 ? -20.940 53.216 16.938 1.00 12.43 589 LEU A CA 1
ATOM 843 C C . LEU A 1 127 ? -21.849 52.614 18.004 1.00 13.44 589 LEU A C 1
ATOM 844 O O . LEU A 1 127 ? -21.882 53.076 19.147 1.00 14.11 589 LEU A O 1
ATOM 849 N N . ILE A 1 128 ? -22.600 51.591 17.620 1.00 13.42 590 ILE A N 1
ATOM 850 C CA . ILE A 1 128 ? -23.435 50.863 18.562 1.00 13.17 590 ILE A CA 1
ATOM 851 C C . ILE A 1 128 ? -22.848 49.472 18.771 1.00 13.99 590 ILE A C 1
ATOM 852 O O . ILE A 1 128 ? -22.642 48.733 17.810 1.00 14.63 590 ILE A O 1
ATOM 857 N N . LEU A 1 129 ? -22.565 49.122 20.021 1.00 13.00 591 LEU A N 1
ATOM 858 C CA . LEU A 1 129 ? -22.021 47.804 20.333 1.00 13.89 591 LEU A CA 1
ATOM 859 C C . LEU A 1 129 ? -23.023 46.977 21.142 1.00 14.07 591 LEU A C 1
ATOM 860 O O . LEU A 1 129 ? -23.510 47.412 22.184 1.00 13.21 591 LEU A O 1
ATOM 865 N N . TYR A 1 130 ? -23.339 45.790 20.634 1.00 13.82 592 TYR A N 1
ATOM 866 C CA . TYR A 1 130 ? -24.255 44.873 21.303 1.00 14.49 592 TYR A CA 1
ATOM 867 C C . TYR A 1 130 ? -23.494 43.703 21.909 1.00 15.36 592 TYR A C 1
ATOM 868 O O . TYR A 1 130 ? -22.776 42.992 21.198 1.00 15.63 592 TYR A O 1
ATOM 877 N N . ARG A 1 131 ? -23.651 43.504 23.215 1.00 14.78 593 ARG A N 1
ATOM 878 C CA . ARG A 1 131 ? -23.025 42.373 23.893 1.00 14.28 593 ARG A CA 1
ATOM 879 C C . ARG A 1 131 ? -24.000 41.207 23.960 1.00 13.73 593 ARG A C 1
ATOM 880 O O . ARG A 1 131 ? -25.059 41.308 24.565 1.00 11.41 593 ARG A O 1
ATOM 888 N N . ILE A 1 132 ? -23.636 40.100 23.325 1.00 17.42 594 ILE A N 1
ATOM 889 C CA . ILE A 1 132 ? -24.497 38.924 23.277 1.00 18.19 594 ILE A CA 1
ATOM 890 C C . ILE A 1 132 ? -23.827 37.741 23.954 1.00 20.53 594 ILE A C 1
ATOM 891 O O . ILE A 1 132 ? -22.712 37.363 23.594 1.00 19.48 594 ILE A O 1
ATOM 896 N N . GLU A 1 133 ? -24.521 37.160 24.928 1.00 24.42 595 GLU A N 1
ATOM 897 C CA . GLU A 1 133 ? -23.984 36.058 25.715 1.00 27.42 595 GLU A CA 1
ATOM 898 C C . GLU A 1 133 ? -25.052 34.996 25.969 1.00 26.20 595 GLU A C 1
ATOM 899 O O . GLU A 1 133 ? -26.219 35.319 26.156 1.00 24.98 595 GLU A O 1
ATOM 905 N N . GLY A 1 134 ? -24.647 33.729 25.968 1.00 26.69 596 GLY A N 1
ATOM 906 C CA . GLY A 1 134 ? -25.534 32.633 26.322 1.00 24.73 596 GLY A CA 1
ATOM 907 C C . GLY A 1 134 ? -26.544 32.283 25.248 1.00 23.66 596 GLY A C 1
ATOM 908 O O . GLY A 1 134 ? -27.687 31.943 25.544 1.00 24.59 596 GLY A O 1
ATOM 909 N N . VAL A 1 135 ? -26.108 32.352 23.996 1.00 24.00 597 VAL A N 1
ATOM 910 C CA . VAL A 1 135 ? -26.967 32.130 22.840 1.00 24.04 597 VAL A CA 1
ATOM 911 C C . VAL A 1 135 ? -26.416 30.987 21.981 1.00 26.85 597 VAL A C 1
ATOM 912 O O . VAL A 1 135 ? -27.172 30.226 21.365 1.00 26.44 597 VAL A O 1
ATOM 916 N N . ASN A 1 136 ? -25.093 30.861 21.973 1.00 30.12 598 ASN A N 1
ATOM 917 C CA . ASN A 1 136 ? -24.398 29.904 21.115 1.00 34.67 598 ASN A CA 1
ATOM 918 C C . ASN A 1 136 ? -24.761 28.445 21.378 1.00 39.13 598 ASN A C 1
ATOM 919 O O . ASN A 1 136 ? -24.989 27.686 20.437 1.00 39.64 598 ASN A O 1
ATOM 924 N N . ASP A 1 137 ? -24.813 28.057 22.650 1.00 41.97 599 ASP A N 1
ATOM 925 C CA . ASP A 1 137 ? -25.061 26.662 23.018 1.00 44.21 599 ASP A CA 1
ATOM 926 C C . ASP A 1 137 ? -26.383 26.136 22.476 1.00 41.52 599 ASP A C 1
ATOM 927 O O . ASP A 1 137 ? -26.422 25.071 21.876 1.00 42.01 599 ASP A O 1
ATOM 932 N N . ALA A 1 138 ? -27.463 26.881 22.680 1.00 39.61 600 ALA A N 1
ATOM 933 C CA . ALA A 1 138 ? -28.769 26.454 22.188 1.00 37.85 600 ALA A CA 1
ATOM 934 C C . ALA A 1 138 ? -28.754 26.293 20.669 1.00 36.62 600 ALA A C 1
ATOM 935 O O . ALA A 1 138 ? -29.263 25.309 20.136 1.00 36.44 600 ALA A O 1
ATOM 937 N N . ALA A 1 139 ? -28.148 27.254 19.981 1.00 35.90 601 ALA A N 1
ATOM 938 C CA . A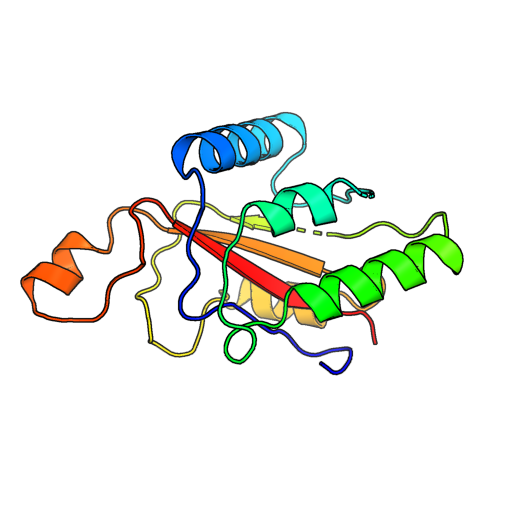LA A 1 139 ? -28.108 27.239 18.523 1.00 36.73 601 ALA A CA 1
ATOM 939 C C . ALA A 1 139 ? -27.202 26.128 18.001 1.00 39.07 601 ALA A C 1
ATOM 940 O O . ALA A 1 139 ? -27.559 25.4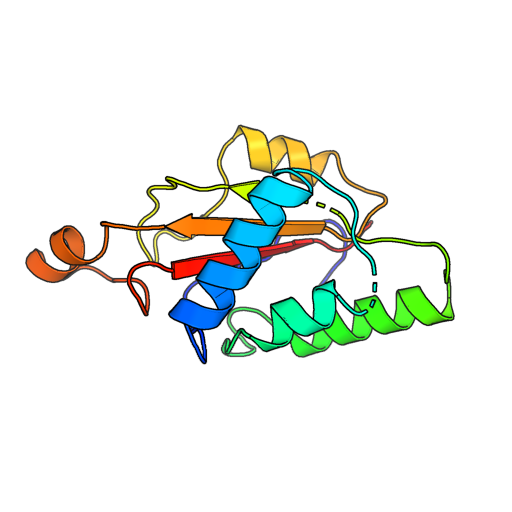19 17.059 1.00 38.84 601 ALA A O 1
ATOM 942 N N . ALA A 1 140 ? -26.033 25.982 18.617 1.00 41.28 602 ALA A N 1
ATOM 943 C CA . ALA A 1 140 ? -25.070 24.966 18.204 1.00 45.14 602 ALA A CA 1
ATOM 944 C C . ALA A 1 140 ? -25.568 23.562 18.534 1.00 48.39 602 ALA A C 1
ATOM 945 O O . ALA A 1 140 ? -25.212 22.599 17.856 1.00 50.90 602 ALA A O 1
ATOM 947 N N . GLN A 1 141 ? -26.387 23.447 19.576 1.00 50.00 603 GLN A N 1
ATOM 948 C CA . GLN A 1 141 ? -26.966 22.157 19.938 1.00 52.49 603 GLN A CA 1
ATOM 949 C C . GLN A 1 141 ? -28.027 21.736 18.926 1.00 51.16 603 GLN A C 1
ATOM 950 O O . GLN A 1 141 ? -28.296 20.547 18.772 1.00 51.75 603 GLN A O 1
ATOM 956 N N . ARG A 1 142 ? -28.623 22.703 18.232 1.00 49.37 604 ARG A N 1
ATOM 957 C CA . ARG A 1 142 ? -29.595 22.380 17.186 1.00 49.16 604 ARG A CA 1
ATOM 958 C C . ARG A 1 142 ? -29.071 22.729 15.790 1.00 47.71 604 ARG A C 1
ATOM 959 O O . ARG A 1 142 ? -29.853 22.980 14.870 1.00 46.43 604 ARG A O 1
ATOM 963 N N . GLY A 1 143 ? -27.746 22.733 15.645 1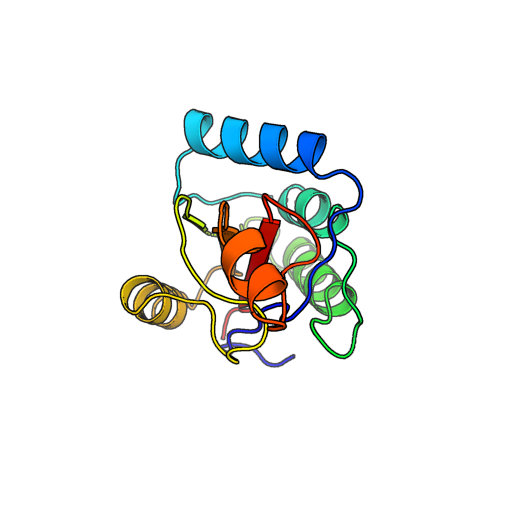.00 47.09 605 GLY A N 1
ATOM 964 C CA . GLY A 1 143 ? -27.105 22.923 14.355 1.00 47.18 605 GLY A CA 1
ATOM 965 C C . GLY A 1 143 ? -27.495 24.196 13.625 1.00 46.16 605 GLY A C 1
ATOM 966 O O . GLY A 1 143 ? -27.782 24.174 12.427 1.00 48.00 605 GLY A O 1
ATOM 967 N N . GLU A 1 144 ? -27.512 25.306 14.353 1.00 44.21 606 GLU A N 1
ATOM 968 C CA . GLU A 1 144 ? -27.809 26.610 13.773 1.00 42.09 606 GLU A CA 1
ATOM 969 C C . GLU A 1 144 ? -26.617 27.542 13.981 1.00 37.92 606 GLU A C 1
ATOM 970 O O . GLU A 1 144 ? -25.826 27.329 14.904 1.00 36.46 606 GLU A O 1
ATOM 974 N N . PRO A 1 145 ? -26.477 28.570 13.120 1.00 35.16 607 PRO A N 1
ATOM 975 C CA . PRO A 1 145 ? -25.323 29.482 13.156 1.00 31.85 607 PRO A CA 1
ATOM 976 C C . PRO A 1 145 ? -25.061 30.104 14.531 1.00 27.99 607 PRO A C 1
ATOM 977 O O . PRO A 1 145 ? -25.995 30.446 15.258 1.00 26.33 607 PRO A O 1
ATOM 981 N N . THR A 1 146 ? -23.783 30.234 14.871 1.00 26.17 608 THR A N 1
ATOM 982 C CA . THR A 1 146 ? -23.360 30.764 16.158 1.00 25.03 608 THR A CA 1
ATOM 983 C C . THR A 1 146 ? -22.405 31.940 15.963 1.00 25.09 608 THR A C 1
ATOM 984 O O . THR A 1 146 ? -21.767 32.055 14.919 1.00 27.22 608 THR A O 1
ATOM 988 N N . TRP A 1 147 ? -22.308 32.810 16.964 1.00 24.18 609 TRP A N 1
ATOM 989 C CA . TRP A 1 147 ? -21.320 33.879 16.934 1.00 23.57 609 TRP A CA 1
ATOM 990 C C . TRP A 1 147 ? -19.944 33.264 17.179 1.00 24.32 609 TRP A C 1
ATOM 991 O O . TRP A 1 147 ? -19.849 32.164 17.710 1.00 25.22 609 TRP A O 1
ATOM 1002 N N . SER A 1 148 ? -18.886 33.970 16.795 1.00 24.66 610 SER A N 1
ATOM 1003 C CA . SER A 1 148 ? -17.538 33.410 16.842 1.00 26.23 610 SER A CA 1
ATOM 1004 C C . SER A 1 148 ? -17.043 33.217 18.270 1.00 27.73 610 SER A C 1
ATOM 1005 O O . SER A 1 148 ? -16.073 32.502 18.501 1.00 29.08 610 SER A O 1
ATOM 1008 N N . SER A 1 149 ? -17.708 33.854 19.227 1.00 27.97 611 SER A N 1
ATOM 1009 C CA . SER A 1 149 ? -17.346 33.685 20.627 1.00 28.14 611 SER A CA 1
ATOM 1010 C C . SER A 1 149 ? -18.516 33.967 21.558 1.00 29.65 611 SER A C 1
ATOM 1011 O O . SER A 1 149 ? -19.499 34.606 21.180 1.00 30.69 611 SER A O 1
ATOM 1014 N N . ASP A 1 150 ? -18.391 33.463 22.779 1.00 31.22 612 ASP A N 1
ATOM 1015 C CA . ASP A 1 150 ? -19.349 33.710 23.836 1.00 30.78 612 ASP A CA 1
ATOM 1016 C C . ASP A 1 150 ? -18.570 34.172 25.064 1.00 30.25 612 ASP A C 1
ATOM 1017 O O . ASP A 1 150 ? -17.809 33.400 25.641 1.00 30.13 612 ASP A O 1
ATOM 1022 N N . PRO A 1 151 ? -18.737 35.445 25.461 1.00 30.09 613 PRO A N 1
ATOM 1023 C CA . PRO A 1 151 ? -19.630 36.432 24.850 1.00 28.64 613 PRO A CA 1
ATOM 1024 C C . PRO A 1 151 ? -19.052 37.045 23.582 1.00 26.40 613 PRO A C 1
ATOM 1025 O O . PRO A 1 151 ? -17.858 36.906 23.318 1.00 26.04 613 PRO A O 1
ATOM 1029 N N . ILE A 1 152 ? -19.902 37.715 22.812 1.00 24.31 614 ILE A N 1
ATOM 1030 C CA . ILE A 1 152 ? -19.467 38.444 21.630 1.00 21.60 614 ILE A CA 1
ATOM 1031 C C . ILE A 1 152 ? -19.914 39.898 21.758 1.00 19.95 614 ILE A C 1
ATOM 1032 O O . ILE A 1 152 ? -20.883 40.199 22.458 1.00 19.61 614 ILE A O 1
ATOM 1037 N N . TRP A 1 153 ? -19.187 40.801 21.112 1.00 19.87 615 TRP A N 1
ATOM 1038 C CA . TRP A 1 153 ? -19.656 42.164 20.904 1.00 17.61 615 TRP A CA 1
ATOM 1039 C C . TRP A 1 153 ? -19.876 42.345 19.410 1.00 18.55 615 TRP A C 1
ATOM 1040 O O . TRP A 1 153 ? -19.003 41.999 18.611 1.00 18.79 615 TRP A O 1
ATOM 1051 N N . VAL A 1 154 ? -21.037 42.865 19.029 1.00 15.73 616 VAL A N 1
ATOM 1052 C CA . VAL A 1 154 ? -21.331 43.092 17.618 1.00 15.12 616 VAL A CA 1
ATOM 1053 C C . VAL A 1 154 ? -21.397 44.593 17.317 1.00 14.74 616 VAL A C 1
ATOM 1054 O O . VAL A 1 154 ? -22.160 45.324 17.945 1.00 17.97 616 VAL A O 1
ATOM 1058 N N . PRO A 1 155 ? -20.578 45.058 16.367 1.00 14.55 617 PRO A N 1
ATOM 1059 C CA . PRO A 1 155 ? -20.534 46.484 16.034 1.00 14.04 617 PRO A CA 1
ATOM 1060 C C . PRO A 1 155 ? -21.524 46.903 14.944 1.00 14.02 617 PRO A C 1
ATOM 1061 O O . PRO A 1 155 ? -21.731 46.189 13.970 1.00 14.85 617 PRO A O 1
ATOM 1065 N N . ASN A 1 156 ? -22.128 48.068 15.129 1.00 13.55 618 ASN A N 1
ATOM 1066 C CA . ASN A 1 156 ? -22.986 48.676 14.125 1.00 13.58 618 ASN A CA 1
ATOM 1067 C C . ASN A 1 156 ? -22.534 50.111 13.937 1.00 13.96 618 ASN A C 1
ATOM 1068 O O . ASN A 1 156 ? -22.515 50.884 14.885 1.00 14.41 618 ASN A O 1
ATOM 1073 N N . ILE A 1 157 ? -22.148 50.460 12.717 1.00 15.51 619 ILE A N 1
ATOM 1074 C CA . ILE A 1 157 ? -21.622 51.789 12.446 1.00 18.53 619 ILE A CA 1
ATOM 1075 C C . ILE A 1 157 ? -22.550 52.571 11.532 1.00 19.77 619 ILE A C 1
ATOM 1076 O O . ILE A 1 157 ? -23.303 51.994 10.746 1.00 19.80 619 ILE A O 1
ATOM 1081 N N . LYS A 1 158 ? -22.493 53.891 11.651 1.00 21.84 620 LYS A N 1
ATOM 1082 C CA . LYS A 1 158 ? -23.302 54.776 10.832 1.00 22.51 620 LYS A CA 1
ATOM 1083 C C . LYS A 1 158 ? -22.602 56.122 10.714 1.00 22.24 620 LYS A C 1
ATOM 1084 O O . LYS A 1 158 ? -22.322 56.771 11.721 1.00 22.66 620 LYS A O 1
ATOM 1090 N N . LEU A 1 159 ? -22.296 56.526 9.486 1.00 22.96 621 LEU A N 1
ATOM 1091 C CA . LEU A 1 159 ? -21.663 57.821 9.244 1.00 25.40 621 LEU A CA 1
ATOM 1092 C C . LEU A 1 159 ? -22.733 58.907 9.120 1.00 28.22 621 LEU A C 1
ATOM 1093 O O . LEU A 1 159 ? -23.855 58.631 8.691 1.00 27.71 621 LEU A O 1
ATOM 1098 N N . PRO A 1 160 ? -22.395 60.148 9.515 1.00 31.68 622 PRO A N 1
ATOM 1099 C CA . PRO A 1 160 ? -23.379 61.239 9.479 1.00 34.57 622 PRO A CA 1
ATOM 1100 C C . PRO A 1 160 ? -23.777 61.621 8.051 1.00 38.67 622 PRO A C 1
ATOM 1101 O O . PRO A 1 160 ? -22.981 61.469 7.121 1.00 38.17 622 PRO A O 1
ATOM 1105 N N . GLY A 1 161 ? -25.006 62.101 7.886 1.00 42.94 623 GLY A N 1
ATOM 1106 C CA . GLY A 1 161 ? -25.533 62.420 6.571 1.00 46.45 623 GLY A CA 1
ATOM 1107 C C . GLY A 1 161 ? -26.917 61.839 6.349 1.00 49.40 623 GLY A C 1
ATOM 1108 O O . GLY A 1 161 ? -27.626 61.515 7.304 1.00 49.03 623 GLY A O 1
#

Radius of gyration: 14.88 Å; Cα contacts (8 Å, |Δi|>4): 227; chains: 1; bounding box: 28×47×32 Å